Protein AF-A0A8S2S122-F1 (afdb_monomer_lite)

Secondary structure (DSSP, 8-state):
------HHHHHHHHHTTPPPHHHHHHHT-TTS------S--S--B-SSSTTEEEE--S--SS-SPPEEEE--S---

InterPro domains:
  IPR035992 Ricin B-like lectins [SSF50370] (26-75)

Foldseek 3Di:
DCPDDCVVVVVVCVVVVPDDVVCCCVPVNVVDDDPPPDPDDDWAADPVHRQWTFAPPPDDPPPDDTDTDGDDRPRD

pLDDT: mean 90.48, std 9.75, range [59.16, 98.69]

Structure (mmCIF, N/CA/C/O backbone):
data_AF-A0A8S2S122-F1
#
_entry.id   AF-A0A8S2S122-F1
#
loop_
_atom_site.group_PDB
_atom_site.id
_atom_site.type_symbol
_atom_site.label_atom_id
_atom_site.label_alt_id
_atom_site.label_comp_id
_atom_site.label_asym_id
_atom_site.label_entity_id
_atom_site.label_seq_id
_atom_site.pdbx_PDB_ins_code
_atom_site.Cartn_x
_atom_site.Cartn_y
_atom_site.Cartn_z
_atom_site.occupancy
_atom_site.B_iso_or_equiv
_atom_site.auth_seq_id
_atom_site.auth_comp_id
_atom_site.auth_asym_id
_atom_site.auth_atom_id
_atom_site.pdbx_PDB_model_num
ATOM 1 N N . GLY A 1 1 ? -9.193 -14.588 -3.056 1.00 68.38 1 GLY A N 1
ATOM 2 C CA . GLY A 1 1 ? -8.783 -15.255 -1.810 1.00 68.38 1 GLY A CA 1
ATOM 3 C C . GLY A 1 1 ? -10.022 -15.622 -1.033 1.00 68.38 1 GLY A C 1
ATOM 4 O O . GLY A 1 1 ? -11.005 -14.900 -1.140 1.00 68.38 1 GLY A O 1
ATOM 5 N N . ASP A 1 2 ? -9.968 -16.728 -0.304 1.00 90.38 2 ASP A N 1
ATOM 6 C CA . ASP A 1 2 ? -10.955 -17.069 0.719 1.00 90.38 2 ASP A CA 1
ATOM 7 C C . ASP A 1 2 ? -10.421 -16.569 2.066 1.00 90.38 2 ASP A C 1
ATOM 9 O O . ASP A 1 2 ? -9.315 -16.927 2.467 1.00 90.38 2 ASP A O 1
ATOM 13 N N . PHE A 1 3 ? -11.158 -15.666 2.704 1.00 92.62 3 PHE A N 1
ATOM 14 C CA . PHE A 1 3 ? -10.7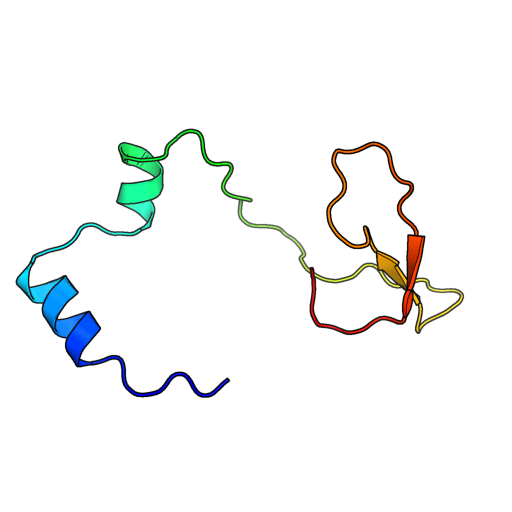82 -15.016 3.964 1.00 92.62 3 PHE A CA 1
ATOM 15 C C . PHE A 1 3 ? -11.697 -15.425 5.128 1.00 92.62 3 PHE A C 1
ATOM 17 O O . PHE A 1 3 ? -11.518 -14.933 6.243 1.00 92.62 3 PHE A O 1
ATOM 24 N N . GLY A 1 4 ? -12.641 -16.343 4.890 1.00 96.56 4 GLY A N 1
ATOM 25 C CA . GLY A 1 4 ? -13.597 -16.806 5.892 1.00 96.56 4 GLY A CA 1
ATOM 26 C C . GLY A 1 4 ? -14.631 -15.756 6.320 1.00 96.56 4 GLY A C 1
ATOM 27 O O . GLY A 1 4 ? -14.735 -14.666 5.755 1.00 96.56 4 GLY A O 1
ATOM 28 N N . ASP A 1 5 ? -15.429 -16.110 7.332 1.00 97.12 5 ASP A N 1
ATOM 29 C CA . ASP A 1 5 ? -16.445 -15.227 7.911 1.00 97.12 5 ASP A CA 1
ATOM 30 C C . ASP A 1 5 ? -15.826 -14.237 8.913 1.00 97.12 5 ASP A C 1
ATOM 32 O O . ASP A 1 5 ? -15.087 -14.608 9.826 1.00 97.12 5 ASP A O 1
ATOM 36 N N . VAL A 1 6 ? -16.172 -12.960 8.760 1.00 97.31 6 VAL A N 1
ATOM 37 C CA . VAL A 1 6 ? -15.697 -11.843 9.592 1.00 97.31 6 VAL A CA 1
ATOM 38 C C . VAL A 1 6 ? -16.807 -11.206 10.437 1.00 97.31 6 VAL A C 1
ATOM 40 O O . VAL A 1 6 ? -16.573 -10.188 11.095 1.00 97.31 6 VAL A O 1
ATOM 43 N N . SER A 1 7 ? -18.006 -11.796 10.459 1.00 98.31 7 SER A N 1
ATOM 44 C CA . SER A 1 7 ? -19.202 -11.245 11.112 1.00 98.31 7 SER A CA 1
ATOM 45 C C . SER A 1 7 ? -18.977 -10.872 12.578 1.00 98.31 7 SER A C 1
ATOM 47 O O . SER A 1 7 ? -19.385 -9.796 13.015 1.00 98.31 7 SER A O 1
ATOM 49 N N . ASP A 1 8 ? -18.270 -11.701 13.346 1.00 98.31 8 ASP A N 1
ATOM 50 C CA . ASP A 1 8 ? -18.018 -11.414 14.763 1.00 98.31 8 ASP A CA 1
ATOM 51 C C . ASP A 1 8 ? -17.050 -10.242 14.972 1.00 98.31 8 ASP A C 1
ATOM 53 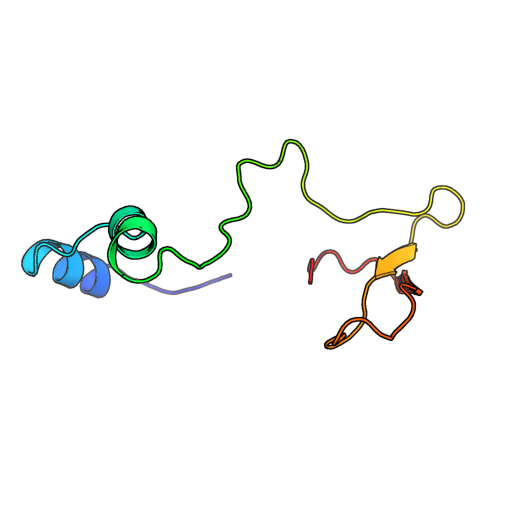O O . ASP A 1 8 ? -17.209 -9.460 15.912 1.00 98.31 8 ASP A O 1
ATOM 57 N N . ARG A 1 9 ? -16.087 -10.044 14.063 1.00 98.31 9 ARG A N 1
ATOM 58 C CA . ARG A 1 9 ? -15.193 -8.875 14.104 1.00 98.31 9 ARG A CA 1
ATOM 59 C C . ARG A 1 9 ? -15.943 -7.584 13.779 1.00 98.31 9 ARG A C 1
ATOM 61 O O . ARG A 1 9 ? -15.672 -6.559 14.405 1.00 98.31 9 ARG A O 1
ATOM 68 N N . LEU A 1 10 ? -16.903 -7.639 12.854 1.00 98.12 10 LEU A N 1
ATOM 69 C CA . LEU A 1 10 ? -17.770 -6.502 12.535 1.00 98.12 10 LEU A CA 1
ATOM 70 C C . LEU A 1 10 ? -18.672 -6.133 13.722 1.00 98.12 10 LEU A C 1
ATOM 72 O O . LEU A 1 10 ? -18.702 -4.964 14.106 1.00 98.12 10 LEU A O 1
ATOM 76 N N . LYS A 1 11 ? -19.297 -7.120 14.384 1.00 98.62 11 LYS A N 1
ATOM 77 C CA . LYS A 1 11 ? -20.107 -6.887 15.598 1.00 98.62 11 LYS A CA 1
ATOM 78 C C . LYS A 1 11 ? -19.310 -6.187 16.699 1.00 98.62 11 LYS A C 1
ATOM 80 O O . LYS A 1 11 ? -19.812 -5.246 17.304 1.00 98.62 11 LYS A O 1
ATOM 85 N N . ILE A 1 12 ? -18.062 -6.605 16.937 1.00 98.50 12 ILE A N 1
ATOM 86 C CA . ILE A 1 12 ? -17.184 -5.968 17.935 1.00 98.50 12 ILE A CA 1
ATOM 87 C C . ILE A 1 12 ? -16.909 -4.502 17.570 1.00 98.50 12 ILE A C 1
ATOM 89 O O . ILE A 1 12 ? -16.983 -3.622 18.432 1.00 98.50 12 ILE A O 1
ATOM 93 N N . ARG A 1 13 ? -16.610 -4.223 16.293 1.00 98.44 13 ARG A N 1
ATOM 94 C CA . ARG A 1 13 ? -16.362 -2.858 15.800 1.00 98.44 13 ARG A CA 1
ATOM 95 C C . ARG A 1 13 ? -17.566 -1.945 16.050 1.00 98.44 13 ARG A C 1
ATOM 97 O O . ARG A 1 13 ? -17.390 -0.797 16.464 1.00 98.44 13 ARG A O 1
ATOM 104 N N . GLU A 1 14 ? -18.771 -2.455 15.808 1.00 98.38 14 GLU A N 1
ATOM 105 C CA . GLU A 1 14 ? -20.027 -1.735 16.028 1.00 98.38 14 GLU A CA 1
ATOM 106 C C . GLU A 1 14 ? -20.327 -1.543 17.518 1.00 98.38 14 GLU A C 1
ATOM 108 O O . GLU A 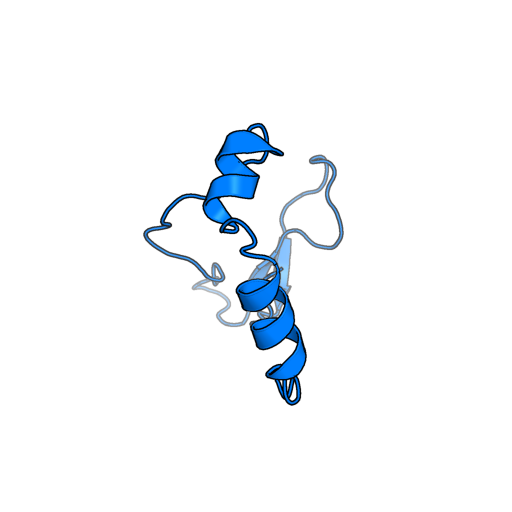1 14 ? -20.582 -0.416 17.949 1.00 98.38 14 GLU A O 1
ATOM 113 N N . SER A 1 15 ? -20.234 -2.607 18.325 1.00 98.56 15 SER A N 1
ATOM 114 C CA . SER A 1 15 ? -20.556 -2.559 19.757 1.00 98.56 15 SER A CA 1
ATOM 115 C C . SER A 1 15 ? -19.646 -1.605 20.528 1.00 98.56 15 SER A C 1
ATOM 117 O O . SER A 1 15 ? -20.101 -0.904 21.430 1.00 98.56 15 SER A O 1
ATOM 119 N N . LEU A 1 16 ? -18.364 -1.549 20.155 1.00 98.69 16 LEU A N 1
ATOM 120 C CA . LEU A 1 16 ? -17.380 -0.648 20.759 1.00 98.69 16 LEU A CA 1
ATOM 121 C C . LEU A 1 16 ? -17.386 0.757 20.141 1.00 98.69 16 LEU A C 1
ATOM 123 O O . LEU A 1 16 ? -16.624 1.616 20.585 1.00 98.69 16 LEU A O 1
ATOM 127 N N . LYS A 1 17 ? -18.235 1.012 19.133 1.00 98.19 17 LYS A N 1
ATOM 128 C CA . LYS A 1 17 ? -18.330 2.295 18.417 1.00 98.19 17 LYS A CA 1
ATOM 129 C C . LYS A 1 17 ? -16.963 2.779 17.917 1.00 98.19 17 LYS A C 1
ATOM 131 O O . LYS A 1 17 ? -16.613 3.955 18.060 1.00 98.19 17 LYS A O 1
ATOM 136 N N . CYS A 1 18 ? -16.177 1.860 17.350 1.00 98.56 18 CYS A N 1
ATOM 137 C CA . CYS A 1 18 ? -14.834 2.158 16.863 1.00 98.56 18 CYS A CA 1
ATOM 138 C C . CYS A 1 18 ? -14.858 3.262 15.794 1.00 98.56 18 CYS A C 1
ATOM 140 O O . CYS A 1 18 ? -15.779 3.359 14.979 1.00 98.56 18 CYS A O 1
ATOM 142 N N . LYS A 1 19 ? -13.803 4.080 15.767 1.00 98.50 19 LYS A N 1
ATOM 143 C CA . LYS A 1 19 ? -13.608 5.104 14.737 1.00 98.50 19 LYS A CA 1
ATOM 144 C C . LYS A 1 19 ? -13.234 4.470 13.389 1.00 98.50 19 LYS A C 1
ATOM 146 O O . LYS A 1 19 ? -12.829 3.310 13.314 1.00 98.50 19 LYS A O 1
ATOM 151 N N . SER A 1 20 ? -13.409 5.225 12.305 1.00 97.75 20 SER A N 1
ATOM 152 C CA . SER A 1 20 ? -13.063 4.772 10.955 1.00 97.75 20 SER A CA 1
ATOM 153 C C . SER A 1 20 ? -11.546 4.699 10.753 1.00 97.75 20 SER A C 1
ATOM 155 O O . SER A 1 20 ? -10.779 5.324 11.483 1.00 97.75 20 SER A O 1
ATOM 157 N N . PHE A 1 21 ? -11.102 3.973 9.723 1.00 96.12 21 PHE A N 1
ATOM 158 C CA . PHE A 1 21 ? -9.680 3.944 9.374 1.00 96.12 21 PHE A CA 1
ATOM 159 C C . PHE A 1 21 ? -9.185 5.313 8.877 1.00 96.12 21 PHE A C 1
ATOM 161 O O . PHE A 1 21 ? -8.074 5.714 9.196 1.00 96.12 21 PHE A O 1
ATOM 168 N N . LYS A 1 22 ? -10.052 6.087 8.206 1.00 94.38 22 LYS A N 1
ATOM 169 C CA . LYS A 1 22 ? -9.780 7.492 7.868 1.00 94.38 22 LYS A CA 1
ATOM 170 C C . LYS A 1 22 ? -9.478 8.327 9.117 1.00 94.38 22 LYS A C 1
ATOM 172 O O . LYS A 1 22 ? -8.465 9.008 9.151 1.00 94.38 22 LYS A O 1
ATOM 177 N N . TRP A 1 23 ? -10.301 8.211 10.165 1.00 97.38 23 TRP A N 1
ATOM 178 C CA . TRP A 1 23 ? -10.043 8.903 11.431 1.00 97.38 23 TRP A CA 1
ATOM 179 C C . TRP A 1 23 ? -8.692 8.496 12.032 1.00 97.38 23 TRP A C 1
ATOM 181 O O . TRP A 1 23 ? -7.963 9.355 12.511 1.00 97.38 23 TRP A O 1
ATOM 191 N N . PHE A 1 24 ? -8.334 7.211 11.977 1.00 97.50 24 PHE A N 1
ATOM 192 C CA . PHE A 1 24 ? -7.029 6.743 12.449 1.00 97.50 24 PHE A CA 1
ATOM 193 C C . PHE A 1 24 ? -5.870 7.403 11.685 1.00 97.50 24 PHE A C 1
ATOM 195 O O . PHE A 1 24 ? -4.972 7.946 12.320 1.00 97.50 24 PHE A O 1
ATOM 202 N N . LEU A 1 25 ? -5.916 7.421 10.349 1.00 95.31 25 LEU A N 1
ATOM 203 C CA . LEU A 1 25 ? -4.882 8.068 9.534 1.00 95.31 25 LEU A CA 1
ATOM 204 C C . LEU A 1 25 ? -4.806 9.574 9.805 1.00 95.31 25 LEU A C 1
ATOM 206 O O . LEU A 1 25 ? -3.725 10.124 9.897 1.00 95.31 25 LEU A O 1
ATOM 210 N N . GLU A 1 26 ? -5.939 10.242 10.011 1.00 94.88 26 GLU A N 1
ATOM 211 C CA . GLU A 1 26 ? -5.966 11.693 10.238 1.00 94.88 26 GLU A CA 1
ATOM 212 C C . GLU A 1 26 ? -5.591 12.115 11.672 1.00 94.88 26 GLU A C 1
ATOM 214 O O . GLU A 1 26 ? -5.200 13.260 11.877 1.00 94.88 26 GLU A O 1
ATOM 219 N N . ASN A 1 27 ? -5.748 11.238 12.676 1.00 97.50 27 ASN A N 1
ATOM 220 C CA . ASN A 1 27 ? -5.649 11.620 14.098 1.00 97.50 27 ASN A CA 1
ATOM 221 C C . ASN A 1 27 ? -4.604 10.829 14.897 1.00 97.50 27 ASN A C 1
ATOM 223 O O . ASN A 1 27 ? -4.170 11.304 15.943 1.00 97.50 27 ASN A O 1
ATOM 227 N N . VAL A 1 28 ? -4.241 9.620 14.461 1.00 98.00 28 VAL A N 1
ATOM 228 C CA . VAL A 1 28 ? -3.295 8.740 15.169 1.00 98.00 28 VAL A CA 1
ATOM 229 C C . VAL A 1 28 ? -1.994 8.586 14.393 1.00 98.00 28 VAL A C 1
ATOM 231 O O . VAL A 1 28 ? -0.942 8.583 15.021 1.00 98.00 28 VAL A O 1
ATOM 234 N N . TYR A 1 29 ? -2.059 8.480 13.060 1.00 97.38 29 TYR A N 1
ATOM 235 C CA . TYR A 1 29 ? -0.868 8.333 12.218 1.00 97.38 29 TYR A CA 1
ATOM 236 C C . TYR A 1 29 ? -0.837 9.317 11.025 1.00 97.38 29 TYR A C 1
ATOM 238 O O . TYR A 1 29 ? -0.833 8.882 9.871 1.00 97.38 29 TYR A O 1
ATOM 246 N N . PRO A 1 30 ? -0.863 10.641 11.286 1.00 95.00 30 PRO A N 1
ATOM 247 C CA . PRO A 1 30 ? -0.989 11.682 10.256 1.00 95.00 30 PRO A CA 1
ATOM 248 C C . PRO A 1 30 ? 0.229 11.843 9.339 1.00 95.00 30 PRO A C 1
ATOM 250 O O . PRO A 1 30 ? 0.101 12.392 8.247 1.00 95.00 30 PRO A O 1
ATOM 253 N N . GLU A 1 31 ? 1.407 11.394 9.758 1.00 95.25 31 GLU A N 1
ATOM 254 C CA . GLU A 1 31 ? 2.639 11.441 8.969 1.00 95.25 31 GLU A CA 1
ATOM 255 C C . GLU A 1 31 ? 2.727 10.328 7.919 1.00 95.25 31 GLU A C 1
ATOM 257 O O . GLU A 1 31 ? 3.587 10.380 7.037 1.00 95.25 31 GLU A O 1
ATOM 262 N N . GLN A 1 32 ? 1.846 9.325 7.993 1.00 92.94 32 GLN A N 1
ATOM 263 C CA . GLN A 1 32 ? 1.817 8.251 7.016 1.00 92.94 32 GLN A CA 1
ATOM 264 C C . GLN A 1 32 ? 1.408 8.800 5.652 1.00 92.94 32 GLN A C 1
ATOM 266 O O . GLN A 1 32 ? 0.305 9.321 5.469 1.00 92.94 32 GLN A O 1
ATOM 271 N N . PHE A 1 33 ? 2.275 8.612 4.658 1.00 86.50 33 PHE A N 1
ATOM 272 C CA . PHE A 1 33 ? 1.916 8.894 3.278 1.00 86.50 33 PHE A CA 1
ATOM 273 C C . PHE A 1 33 ? 0.783 7.960 2.849 1.00 86.50 33 PHE A C 1
ATOM 275 O O . PHE A 1 33 ? 0.948 6.741 2.768 1.00 86.50 33 PHE A O 1
ATOM 282 N N . VAL A 1 34 ? -0.377 8.546 2.570 1.00 85.75 34 VAL A N 1
ATOM 283 C CA . VAL A 1 34 ? -1.481 7.864 1.906 1.00 85.75 34 VAL A CA 1
ATOM 284 C C . VAL A 1 34 ? -1.340 8.183 0.422 1.00 85.75 34 VAL A C 1
ATOM 286 O O . VAL A 1 34 ? -1.535 9.344 0.050 1.00 85.75 34 VAL A O 1
ATOM 289 N N . PRO A 1 35 ? -0.993 7.203 -0.435 1.00 79.12 35 PRO A N 1
ATOM 290 C CA . PRO A 1 35 ? -1.037 7.418 -1.871 1.00 79.12 35 PRO A CA 1
ATOM 291 C C . PRO A 1 35 ? -2.461 7.862 -2.212 1.00 79.12 35 PRO A C 1
ATOM 293 O O . PRO A 1 35 ? -3.418 7.145 -1.917 1.00 79.12 35 PRO A O 1
ATOM 296 N N . GLY A 1 36 ? -2.610 9.083 -2.730 1.00 72.44 36 GLY A N 1
ATOM 297 C CA . GLY A 1 36 ? -3.916 9.635 -3.082 1.00 72.44 36 GLY A CA 1
ATOM 298 C C . GLY A 1 36 ? -4.617 8.817 -4.172 1.00 72.44 36 GLY A C 1
ATOM 299 O O . GLY A 1 36 ? -4.123 7.780 -4.619 1.00 72.44 36 GLY A O 1
ATOM 300 N N . GLU A 1 37 ? -5.764 9.307 -4.645 1.00 72.81 37 GLU A N 1
ATOM 301 C CA . GLU A 1 37 ? -6.457 8.700 -5.785 1.00 72.81 37 GLU A CA 1
ATOM 302 C C . GLU A 1 37 ? -5.546 8.720 -7.020 1.00 72.81 37 GLU A C 1
ATOM 304 O O . GLU A 1 37 ? -5.343 9.747 -7.669 1.00 72.81 37 GLU A O 1
ATOM 309 N N . SER A 1 38 ? -4.939 7.575 -7.322 1.00 79.38 38 SER A N 1
ATOM 310 C CA . SER A 1 38 ? -4.086 7.425 -8.494 1.00 79.38 38 SER A CA 1
ATOM 311 C C . SER A 1 38 ? -4.962 7.348 -9.738 1.00 79.38 38 SER A C 1
ATOM 313 O O . SER A 1 38 ? -5.879 6.532 -9.798 1.00 79.38 38 SER A O 1
ATOM 315 N N . LEU A 1 39 ? -4.656 8.160 -10.756 1.00 87.38 39 LEU A N 1
ATOM 316 C CA . LEU A 1 39 ? -5.349 8.094 -12.051 1.00 87.38 39 LEU A CA 1
ATOM 317 C C . LEU A 1 39 ? -5.169 6.725 -12.725 1.00 87.38 39 LEU A C 1
ATOM 319 O O . LEU A 1 39 ? -6.054 6.267 -13.442 1.00 87.38 39 LEU A O 1
ATOM 323 N N . TYR A 1 40 ? -4.025 6.081 -12.483 1.00 88.19 40 TYR A N 1
ATOM 324 C CA . TYR A 1 40 ? -3.686 4.758 -12.995 1.00 88.19 40 TYR A CA 1
ATOM 325 C C . TYR A 1 40 ? -2.87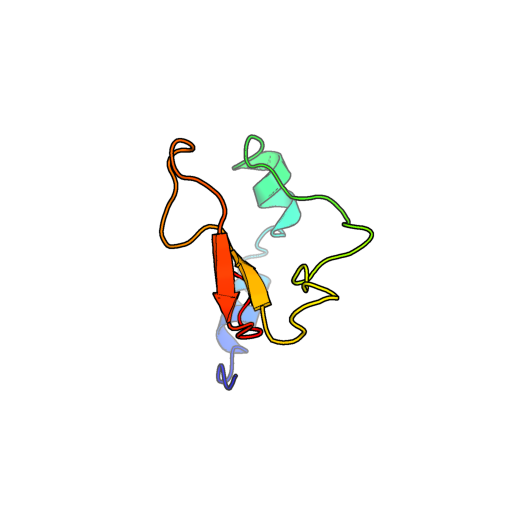3 3.995 -11.950 1.00 88.19 40 TYR A C 1
ATOM 327 O O . TYR A 1 40 ? -2.020 4.577 -11.283 1.00 88.19 40 TYR A O 1
ATOM 335 N N . PHE A 1 41 ? -3.111 2.690 -11.844 1.00 88.44 41 PHE A N 1
ATOM 336 C CA . PHE A 1 41 ? -2.292 1.774 -11.056 1.00 88.44 41 PHE A CA 1
ATOM 337 C C . PHE A 1 41 ? -2.090 0.477 -11.846 1.00 88.44 41 PHE A C 1
ATOM 339 O O . PHE A 1 41 ? -2.971 0.065 -12.605 1.00 88.44 41 PHE A O 1
ATOM 346 N N . GLY A 1 42 ? -0.932 -0.151 -11.675 1.00 91.06 42 GLY A N 1
ATOM 347 C CA . GLY A 1 42 ? -0.602 -1.418 -12.316 1.00 91.06 42 GLY A CA 1
ATOM 348 C C . GLY A 1 42 ? 0.877 -1.517 -12.665 1.00 91.06 42 GLY A C 1
ATOM 349 O O . GLY A 1 42 ? 1.689 -0.686 -12.265 1.00 91.06 42 GLY A O 1
ATOM 350 N N . GLU A 1 43 ? 1.213 -2.544 -13.431 1.00 93.38 43 GLU A N 1
ATOM 351 C CA . GLU A 1 43 ? 2.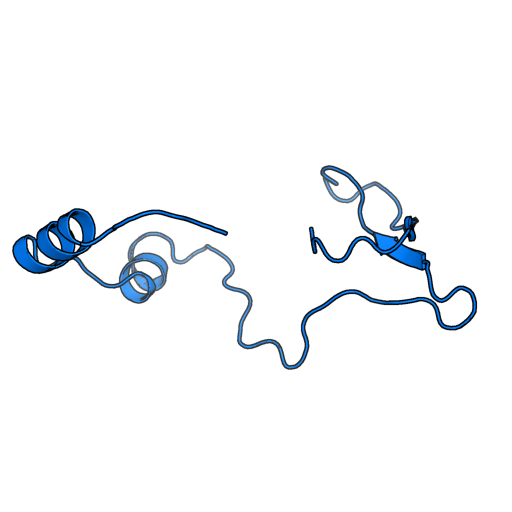572 -2.792 -13.905 1.00 93.38 43 GLU A CA 1
ATOM 352 C C . GLU A 1 43 ? 2.899 -2.010 -15.188 1.00 93.38 43 GLU A C 1
ATOM 354 O O . GLU A 1 43 ? 2.036 -1.749 -16.032 1.00 93.38 43 GLU A O 1
ATOM 359 N N . ILE A 1 44 ? 4.178 -1.674 -15.370 1.00 94.06 44 ILE A N 1
ATOM 360 C CA . ILE A 1 44 ? 4.681 -1.007 -16.576 1.00 94.06 44 ILE A CA 1
ATOM 361 C C . ILE A 1 44 ? 5.327 -2.064 -17.476 1.00 94.06 44 ILE A C 1
ATOM 363 O O . ILE A 1 44 ? 6.429 -2.535 -17.200 1.00 94.06 44 ILE A O 1
ATOM 367 N N . ARG A 1 45 ? 4.643 -2.435 -18.567 1.00 95.94 45 ARG A N 1
ATOM 368 C CA . ARG A 1 45 ? 5.108 -3.453 -19.527 1.00 95.94 45 ARG A CA 1
ATOM 369 C C . ARG A 1 45 ? 5.978 -2.868 -20.634 1.00 95.94 45 ARG A C 1
ATOM 371 O O . ARG A 1 45 ? 5.630 -1.863 -21.259 1.00 95.94 45 ARG A O 1
ATOM 378 N N . SER A 1 46 ? 7.060 -3.567 -20.968 1.00 96.81 46 SER A N 1
ATOM 379 C CA . SER A 1 46 ? 7.857 -3.274 -22.159 1.00 96.81 46 SER A CA 1
ATOM 380 C C . SER A 1 46 ? 7.074 -3.579 -23.439 1.00 96.81 46 SER A C 1
ATOM 382 O O . SER A 1 46 ? 6.535 -4.672 -23.616 1.00 96.81 46 SER A O 1
ATOM 384 N N . ARG A 1 47 ? 7.065 -2.636 -24.392 1.00 96.81 47 ARG A N 1
ATOM 385 C CA . ARG A 1 47 ? 6.461 -2.854 -25.722 1.00 96.81 47 ARG A CA 1
ATOM 386 C C . ARG A 1 47 ? 7.271 -3.815 -26.597 1.00 96.81 47 ARG A C 1
ATOM 388 O O . ARG A 1 47 ? 6.685 -4.541 -27.388 1.00 96.81 47 ARG A O 1
ATOM 395 N N . GLY A 1 48 ? 8.600 -3.817 -26.466 1.00 96.44 48 GLY A N 1
ATOM 396 C CA . GLY A 1 48 ? 9.493 -4.664 -27.270 1.00 96.44 48 GLY A CA 1
ATOM 397 C C . GLY A 1 48 ? 9.637 -6.094 -26.740 1.00 96.44 48 GLY A C 1
ATOM 398 O O . GLY A 1 48 ? 10.007 -6.993 -27.489 1.00 96.44 48 GLY A O 1
ATOM 399 N N . LYS A 1 49 ? 9.338 -6.311 -25.454 1.00 96.44 49 LYS A N 1
ATOM 400 C CA . LYS A 1 49 ? 9.311 -7.625 -24.801 1.00 96.44 49 LYS A CA 1
ATOM 401 C C . LYS A 1 49 ? 8.088 -7.683 -23.889 1.00 96.44 49 LYS A C 1
ATOM 403 O O . LYS A 1 49 ? 8.172 -7.328 -22.721 1.00 96.44 49 LYS A O 1
ATOM 408 N N . THR A 1 50 ? 6.955 -8.123 -24.427 1.00 94.81 50 THR A N 1
ATOM 409 C CA . THR A 1 50 ? 5.632 -8.016 -23.781 1.00 94.81 50 THR A CA 1
ATOM 410 C C . THR A 1 50 ? 5.482 -8.787 -22.468 1.00 94.81 50 THR A C 1
ATOM 412 O O . THR A 1 50 ? 4.557 -8.503 -21.714 1.00 94.81 50 THR A O 1
ATOM 415 N N . ASN A 1 51 ? 6.382 -9.734 -22.190 1.00 95.62 51 ASN A N 1
ATOM 416 C CA . ASN A 1 51 ? 6.433 -10.480 -20.933 1.00 95.62 51 ASN A CA 1
ATOM 417 C C . ASN A 1 51 ? 7.384 -9.861 -19.889 1.00 95.62 51 ASN A C 1
ATOM 419 O O . ASN A 1 51 ? 7.654 -10.496 -18.880 1.00 95.62 51 ASN A O 1
ATOM 423 N N . ILE A 1 52 ? 7.948 -8.675 -20.142 1.00 97.00 52 ILE A N 1
ATOM 424 C CA . ILE A 1 52 ? 8.871 -7.992 -19.227 1.00 97.00 52 ILE A CA 1
ATOM 425 C C . ILE A 1 52 ? 8.219 -6.728 -18.668 1.00 97.00 52 ILE A C 1
ATOM 427 O O . ILE A 1 52 ? 7.745 -5.879 -19.430 1.00 97.00 52 ILE A O 1
ATOM 431 N N . CYS A 1 53 ? 8.256 -6.605 -17.345 1.00 95.88 53 CYS A N 1
ATOM 432 C CA . CYS A 1 53 ? 7.745 -5.493 -16.558 1.00 95.88 53 CYS A CA 1
ATOM 433 C C . CYS A 1 53 ? 8.883 -4.775 -15.823 1.00 95.88 53 CYS A C 1
ATOM 435 O O . CYS A 1 53 ? 9.930 -5.367 -15.569 1.00 95.88 53 CYS A O 1
ATOM 437 N N . VAL A 1 54 ? 8.679 -3.493 -15.518 1.00 94.19 54 VAL A N 1
ATOM 438 C CA . VAL A 1 54 ? 9.542 -2.721 -14.609 1.00 94.19 54 VAL A CA 1
ATOM 439 C C . VAL A 1 54 ? 9.379 -3.263 -13.188 1.00 94.19 54 VAL A C 1
ATOM 441 O O . VAL A 1 54 ? 8.246 -3.387 -12.731 1.00 94.19 54 VAL A O 1
ATOM 444 N N . ASP A 1 55 ? 10.488 -3.560 -12.512 1.00 91.94 55 ASP A N 1
ATOM 445 C CA . ASP A 1 55 ? 10.504 -4.221 -11.203 1.00 91.94 55 ASP A CA 1
ATOM 446 C C . ASP A 1 55 ? 11.633 -3.663 -10.313 1.00 91.94 55 ASP A C 1
ATOM 448 O O . ASP A 1 55 ? 12.745 -3.414 -10.794 1.00 91.94 55 ASP A O 1
ATOM 452 N N . SER A 1 56 ? 11.343 -3.441 -9.027 1.00 88.56 56 SER A N 1
ATOM 453 C CA . SER A 1 56 ? 12.294 -2.930 -8.028 1.00 88.56 56 SER A CA 1
ATOM 454 C C . SER A 1 56 ? 13.079 -4.022 -7.286 1.00 88.56 56 SER A C 1
ATOM 456 O O . SER A 1 56 ? 14.039 -3.692 -6.597 1.00 88.56 56 SER A O 1
ATOM 458 N N . GLN A 1 57 ? 12.721 -5.304 -7.442 1.00 77.75 57 GLN A N 1
ATOM 459 C CA . GLN A 1 57 ? 13.218 -6.442 -6.652 1.00 77.75 57 GLN A CA 1
ATOM 460 C C . GLN A 1 57 ? 13.021 -6.260 -5.129 1.00 77.75 57 GLN A C 1
ATOM 462 O O . GLN A 1 57 ? 12.466 -5.262 -4.665 1.00 77.75 57 GLN A O 1
ATOM 467 N N . GLU A 1 58 ? 13.413 -7.259 -4.326 1.00 70.69 58 GLU A N 1
ATOM 468 C CA . GLU A 1 58 ? 13.232 -7.224 -2.869 1.00 70.69 58 GLU A CA 1
ATOM 469 C C . GLU A 1 58 ? 14.026 -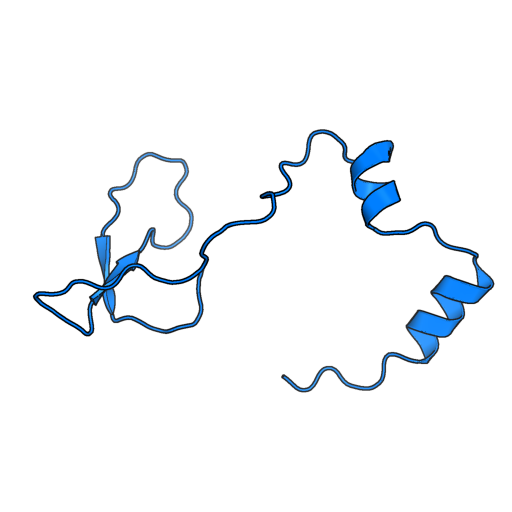6.089 -2.201 1.00 70.69 58 GLU A C 1
ATOM 471 O O . GLU A 1 58 ? 15.252 -6.007 -2.333 1.00 70.69 58 GLU A O 1
ATOM 476 N N . ILE A 1 59 ? 13.268 -5.277 -1.452 1.00 65.94 59 ILE A N 1
ATOM 477 C CA . ILE A 1 59 ? 13.641 -4.197 -0.526 1.00 65.94 59 ILE A CA 1
ATOM 478 C C . ILE A 1 59 ? 14.859 -3.395 -0.995 1.00 65.94 59 ILE A C 1
ATOM 480 O O . ILE A 1 59 ? 16.023 -3.755 -0.778 1.00 65.94 59 ILE A O 1
ATOM 484 N N . ASP A 1 60 ? 14.549 -2.262 -1.609 1.00 59.16 60 ASP A N 1
ATOM 485 C CA . ASP A 1 60 ? 15.517 -1.243 -1.966 1.00 59.16 60 ASP A CA 1
ATOM 486 C C . ASP A 1 60 ? 15.450 -0.104 -0.941 1.00 59.16 60 ASP A C 1
ATOM 488 O O . ASP A 1 60 ? 14.402 0.508 -0.728 1.00 59.16 60 ASP A O 1
ATOM 492 N N . ASP A 1 61 ? 16.577 0.155 -0.287 1.00 63.00 61 ASP A N 1
ATOM 493 C CA . ASP A 1 61 ? 16.858 1.366 0.485 1.00 63.00 61 ASP A CA 1
ATOM 494 C C . ASP A 1 61 ? 17.193 2.567 -0.424 1.00 63.00 61 ASP A C 1
ATOM 496 O O . ASP A 1 61 ? 17.430 3.669 0.072 1.00 63.00 61 ASP A O 1
ATOM 500 N N . GLY A 1 62 ? 17.115 2.380 -1.750 1.00 66.44 62 GLY A N 1
ATOM 501 C CA . GLY A 1 62 ? 17.184 3.430 -2.768 1.00 66.44 62 GLY A CA 1
ATOM 502 C C . GLY A 1 62 ? 18.452 3.402 -3.621 1.00 66.44 62 GLY A C 1
ATOM 503 O O . GLY A 1 62 ? 18.613 4.272 -4.477 1.00 66.44 62 GLY A O 1
ATOM 504 N N . ASP A 1 63 ? 19.330 2.420 -3.412 1.00 74.94 63 ASP A N 1
ATOM 505 C CA . ASP A 1 63 ? 20.656 2.353 -4.035 1.00 74.94 63 ASP A CA 1
ATOM 506 C C . ASP A 1 63 ? 20.762 1.311 -5.165 1.00 74.94 63 ASP A C 1
ATOM 508 O O . ASP A 1 63 ? 21.793 1.239 -5.848 1.00 74.94 63 ASP A O 1
ATOM 512 N N . LYS A 1 64 ? 19.722 0.502 -5.416 1.00 81.06 64 LYS A N 1
ATOM 513 C CA . LYS A 1 64 ? 19.740 -0.507 -6.486 1.00 81.06 64 LYS A CA 1
ATOM 514 C C . LYS A 1 64 ? 19.051 -0.008 -7.765 1.00 81.06 64 LYS A C 1
ATOM 516 O O . LYS A 1 64 ? 18.128 0.803 -7.746 1.00 81.06 64 LYS A O 1
ATOM 521 N N . PRO A 1 65 ? 19.498 -0.480 -8.942 1.00 85.94 65 PRO A N 1
ATOM 522 C CA . PRO A 1 65 ? 18.836 -0.147 -10.192 1.00 85.94 65 PRO A CA 1
ATOM 523 C C . PRO A 1 65 ? 17.496 -0.879 -10.322 1.00 85.94 65 PRO A C 1
ATOM 525 O O . PRO A 1 65 ? 17.396 -2.077 -10.061 1.00 85.94 65 PRO A O 1
ATOM 528 N N . ILE A 1 66 ? 16.502 -0.173 -10.857 1.00 89.75 66 ILE A N 1
ATOM 529 C CA . ILE A 1 66 ? 15.265 -0.769 -11.367 1.00 89.75 66 ILE A CA 1
ATOM 530 C C . ILE A 1 66 ? 15.586 -1.679 -12.560 1.00 89.75 66 ILE A C 1
ATOM 532 O O . ILE A 1 66 ? 16.340 -1.295 -13.461 1.00 89.75 66 ILE A O 1
ATOM 536 N N . ILE A 1 67 ? 14.992 -2.873 -12.592 1.00 91.44 67 ILE A N 1
ATOM 537 C CA . ILE A 1 67 ? 15.258 -3.884 -13.622 1.00 91.44 67 ILE A CA 1
ATOM 538 C C . ILE A 1 67 ? 14.016 -4.215 -14.454 1.00 91.44 67 ILE A C 1
ATOM 540 O O . ILE A 1 67 ? 12.899 -3.794 -14.165 1.00 91.44 67 ILE A O 1
ATOM 544 N N . GLY A 1 68 ? 14.229 -4.994 -15.517 1.00 94.19 68 GLY A N 1
ATOM 545 C CA . GLY A 1 68 ? 13.158 -5.702 -16.207 1.00 94.19 68 GLY A CA 1
ATOM 546 C C . GLY A 1 68 ? 13.032 -7.130 -15.679 1.00 94.19 68 GLY A C 1
ATOM 547 O O . GLY A 1 68 ? 13.998 -7.888 -15.777 1.00 94.19 68 GLY A O 1
ATOM 548 N N . TYR A 1 69 ? 11.853 -7.512 -15.194 1.00 93.94 69 TYR A N 1
ATOM 549 C CA . TYR A 1 69 ? 11.555 -8.853 -14.680 1.00 93.94 69 TYR A CA 1
ATOM 550 C C . TYR A 1 69 ? 10.335 -9.460 -15.398 1.00 93.94 69 TYR A C 1
ATOM 552 O O . TYR A 1 69 ? 9.515 -8.706 -15.935 1.00 93.94 69 TYR A O 1
ATOM 560 N N . PRO A 1 70 ? 10.200 -10.798 -15.500 1.00 95.88 70 PRO A N 1
ATOM 561 C CA . PRO A 1 70 ? 8.988 -11.412 -16.027 1.00 95.88 70 PRO A CA 1
ATOM 562 C C . PRO A 1 70 ? 7.730 -10.897 -15.324 1.00 95.88 70 PRO A C 1
ATOM 564 O O . PRO A 1 70 ? 7.631 -10.993 -14.107 1.00 95.88 70 PRO A O 1
ATOM 567 N N . CYS A 1 71 ? 6.766 -10.372 -16.080 1.00 94.94 71 CYS A N 1
ATOM 568 C CA . CYS A 1 71 ? 5.512 -9.884 -15.509 1.00 94.94 71 CYS A CA 1
ATOM 569 C C . CYS A 1 71 ? 4.788 -11.016 -14.764 1.00 94.94 71 CYS A C 1
ATOM 571 O O . CYS A 1 71 ? 4.523 -12.071 -15.342 1.00 94.94 71 CYS A O 1
ATOM 573 N N . HIS A 1 72 ? 4.441 -10.787 -13.499 1.00 93.06 72 HIS A N 1
ATOM 574 C CA . HIS A 1 72 ? 3.835 -11.800 -12.624 1.00 93.06 72 HIS A CA 1
ATOM 575 C C . HIS A 1 72 ? 2.431 -11.412 -12.139 1.00 93.06 72 HIS A C 1
ATOM 577 O O . HIS A 1 72 ? 1.708 -12.264 -11.625 1.00 93.06 72 HIS A O 1
ATOM 583 N N . GLY A 1 73 ? 2.002 -10.156 -12.327 1.00 91.88 73 GLY A N 1
ATOM 584 C CA . GLY A 1 73 ? 0.654 -9.700 -11.971 1.00 91.88 73 GLY A CA 1
ATOM 585 C C . GLY A 1 73 ? 0.355 -9.702 -10.468 1.00 91.88 73 GLY A C 1
ATOM 586 O O . GLY A 1 73 ? -0.806 -9.597 -10.081 1.00 91.88 73 GLY A O 1
ATOM 587 N N . GLN A 1 74 ? 1.384 -9.827 -9.624 1.00 90.94 74 GLN A N 1
ATOM 588 C CA . GLN A 1 74 ? 1.247 -9.826 -8.162 1.00 90.94 74 GLN A CA 1
ATOM 589 C C . GLN A 1 74 ? 1.487 -8.437 -7.550 1.00 90.94 74 GLN A C 1
ATOM 591 O O . GLN A 1 74 ? 1.408 -8.307 -6.338 1.00 90.94 74 GLN A O 1
ATOM 596 N N . ALA A 1 75 ? 1.699 -7.411 -8.386 1.00 86.69 75 ALA A N 1
ATOM 597 C CA . ALA A 1 75 ? 2.123 -6.069 -7.987 1.00 86.69 75 ALA A CA 1
ATOM 598 C C . ALA A 1 75 ? 3.502 -6.089 -7.303 1.00 86.69 75 ALA A C 1
ATOM 600 O O . ALA A 1 75 ? 4.427 -6.632 -7.897 1.00 86.69 75 ALA A O 1
ATOM 601 N N . GLY A 1 76 ? 3.646 -5.455 -6.140 1.00 78.81 76 GLY A N 1
ATOM 602 C CA . GLY A 1 76 ? 4.850 -5.526 -5.308 1.00 78.81 76 GLY A CA 1
ATOM 603 C C . GLY A 1 76 ? 4.696 -6.541 -4.188 1.00 78.81 76 GLY A C 1
ATOM 604 O O . GLY A 1 76 ? 3.534 -6.793 -3.793 1.00 78.81 76 GLY A O 1
#

Organism: NCBI:txid392030

Sequence (76 aa):
GDFGDVSDRLKIRESLKCKSFKWFLENVYPEQFVPGESLYFGEIRSRGKTNICVDSQEIDDGDKPIIGYPCHGQAG

Radius of gyration: 19.13 Å; chains: 1; bounding box: 41×29×48 Å